Protein AF-A0A1V1X351-F1 (afdb_monomer_lite)

Secondary structure (DSSP, 8-state):
--S-B-SS--SSS-TTPBPPHHHHHHHHHHHHHHTT--S--TTHHHHHHHHHHHHTTS-HHHHHHHTT----HHHHHHHSPPHHHHHHHHHHHHHHTTS-----------

Sequence (110 aa):
MYFFRHIKGNGAAKPGQKFGKDYLYNKWKISCGNLGIEGVSLYPGTRHTSAVDLRTRNSPEAIKRGMGTKSNKAFERYLQVTGNELRGLYQDTRLNTALTPKIIPFENAN

Foldseek 3Di:
DQPDFDCPDDPVDHGRHHDDPVNVQVVVVVVCVVVVHPDAGPPVRVLLVVLLVVLVPDQPVVSCVVVVDPDDPVSVVSNDDDPVNVVVVVVVVVVVPVVDDPPDDDDDDD

Structure (mmCIF, N/CA/C/O backbone):
data_AF-A0A1V1X351-F1
#
_entry.id   AF-A0A1V1X351-F1
#
loop_
_atom_site.group_PDB
_atom_site.id
_atom_site.type_symbol
_atom_site.label_atom_id
_atom_site.label_alt_id
_atom_site.label_comp_id
_atom_site.label_asym_id
_atom_site.label_entity_id
_atom_site.label_seq_id
_atom_site.pdbx_PDB_ins_code
_atom_site.Cartn_x
_atom_site.Cartn_y
_ato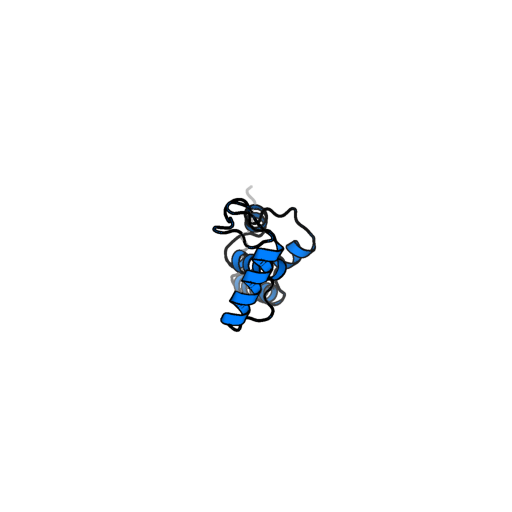m_site.Cartn_z
_atom_site.occupancy
_atom_site.B_iso_or_equiv
_atom_site.auth_seq_id
_atom_site.auth_comp_id
_atom_site.auth_asym_id
_atom_site.auth_atom_id
_atom_site.pdbx_PDB_model_num
ATOM 1 N N . MET A 1 1 ? 14.898 -0.817 -1.226 1.00 57.50 1 MET A N 1
ATOM 2 C CA . MET A 1 1 ? 14.605 -2.116 -1.873 1.00 57.50 1 MET A CA 1
ATOM 3 C C . MET A 1 1 ? 15.935 -2.796 -2.200 1.00 57.50 1 MET A C 1
ATOM 5 O O . MET A 1 1 ? 16.576 -2.400 -3.164 1.00 57.50 1 MET A O 1
ATOM 9 N N . TYR A 1 2 ? 16.439 -3.696 -1.347 1.00 63.47 2 TYR A N 1
ATOM 10 C CA . TYR A 1 2 ? 17.812 -4.231 -1.481 1.00 63.47 2 TYR A CA 1
ATOM 11 C C . TYR A 1 2 ? 17.898 -5.568 -2.232 1.00 63.47 2 TYR A C 1
ATOM 13 O O . TYR A 1 2 ? 18.955 -5.873 -2.781 1.00 63.47 2 TYR A O 1
ATOM 21 N N . PHE A 1 3 ? 16.792 -6.316 -2.290 1.00 74.94 3 PHE A N 1
ATOM 22 C CA . PHE A 1 3 ? 16.769 -7.694 -2.785 1.00 74.94 3 PHE A CA 1
ATOM 23 C C . PHE A 1 3 ? 16.552 -7.804 -4.300 1.00 74.94 3 PHE A C 1
ATOM 25 O O . PHE A 1 3 ? 17.278 -8.532 -4.969 1.00 74.94 3 PHE A O 1
ATOM 32 N N . PHE A 1 4 ? 15.598 -7.062 -4.869 1.00 84.69 4 PHE A N 1
ATOM 33 C CA . PHE A 1 4 ? 15.222 -7.238 -6.275 1.00 84.69 4 PHE A CA 1
ATOM 34 C C . PHE A 1 4 ? 16.139 -6.492 -7.246 1.00 84.69 4 PHE A C 1
ATOM 36 O O . PHE A 1 4 ? 16.353 -5.280 -7.111 1.00 84.69 4 PHE A O 1
ATOM 43 N N . ARG A 1 5 ? 16.655 -7.224 -8.240 1.00 88.75 5 ARG A N 1
ATOM 44 C CA . ARG A 1 5 ? 17.634 -6.737 -9.216 1.00 88.75 5 ARG A CA 1
ATOM 45 C C . ARG A 1 5 ? 17.282 -7.164 -10.635 1.00 88.75 5 ARG A C 1
ATOM 47 O O . ARG A 1 5 ? 16.685 -8.214 -10.854 1.00 88.75 5 ARG A O 1
ATOM 54 N N . HIS A 1 6 ? 17.682 -6.344 -11.600 1.00 87.12 6 HIS A N 1
ATOM 55 C CA . HIS A 1 6 ? 17.539 -6.646 -13.019 1.00 87.12 6 HIS A CA 1
ATOM 56 C C . HIS A 1 6 ? 18.418 -7.840 -13.396 1.00 87.12 6 HIS A C 1
ATOM 58 O O . HIS A 1 6 ? 19.634 -7.776 -13.264 1.00 87.12 6 HIS A O 1
ATOM 64 N N . ILE A 1 7 ? 17.806 -8.924 -13.880 1.00 85.69 7 ILE A N 1
ATOM 65 C CA . ILE A 1 7 ? 18.534 -10.096 -14.398 1.00 85.69 7 ILE A CA 1
ATOM 66 C C . ILE A 1 7 ? 19.236 -9.730 -15.713 1.00 85.69 7 ILE A C 1
ATOM 68 O O . ILE A 1 7 ? 20.390 -10.077 -15.935 1.00 85.69 7 ILE A O 1
ATOM 72 N N . LYS A 1 8 ? 18.549 -8.961 -16.563 1.00 84.44 8 LYS A N 1
ATOM 73 C CA . LYS A 1 8 ? 19.052 -8.452 -17.839 1.00 84.44 8 LYS A CA 1
ATOM 74 C C . LYS A 1 8 ? 18.829 -6.946 -17.912 1.00 84.44 8 LYS A C 1
ATOM 76 O O . LYS A 1 8 ? 17.860 -6.433 -17.350 1.00 84.44 8 LYS A O 1
ATOM 81 N N . GLY A 1 9 ? 19.723 -6.250 -18.609 1.00 79.62 9 GLY A N 1
ATOM 82 C CA . GLY A 1 9 ? 19.547 -4.834 -18.893 1.00 79.62 9 GLY A CA 1
ATOM 83 C C . GLY A 1 9 ? 18.392 -4.600 -19.864 1.00 79.62 9 GLY A C 1
ATOM 84 O O . GLY A 1 9 ? 18.152 -5.408 -20.759 1.00 79.62 9 GLY A O 1
ATOM 85 N N . ASN A 1 10 ? 17.669 -3.499 -19.676 1.00 78.50 10 ASN A N 1
ATOM 86 C CA . ASN A 1 10 ? 16.512 -3.119 -20.495 1.00 78.50 10 ASN A CA 1
ATOM 87 C C . ASN A 1 10 ? 16.679 -1.722 -21.123 1.00 78.50 10 ASN A C 1
ATOM 89 O O . ASN A 1 10 ? 15.708 -0.987 -21.271 1.00 78.50 10 ASN A O 1
ATOM 93 N N . GLY A 1 11 ? 17.921 -1.330 -21.422 1.00 79.88 11 GLY A N 1
ATOM 94 C CA . GLY A 1 11 ? 18.279 -0.009 -21.952 1.00 79.88 11 GLY A CA 1
ATOM 95 C C . GLY A 1 11 ? 18.377 1.080 -20.878 1.00 79.88 11 GLY A C 1
ATOM 96 O O . GLY A 1 11 ? 19.333 1.844 -20.880 1.00 79.88 11 GLY A O 1
ATOM 97 N N . ALA A 1 12 ? 17.451 1.102 -19.915 1.00 81.31 12 ALA A N 1
ATOM 98 C CA . ALA A 1 12 ? 17.442 2.078 -18.819 1.00 81.31 12 ALA A CA 1
ATOM 99 C C . ALA A 1 12 ? 18.140 1.585 -17.537 1.00 81.31 12 ALA A C 1
ATOM 101 O O . ALA A 1 12 ? 18.634 2.389 -16.748 1.00 81.31 12 ALA A O 1
ATOM 102 N N . ALA A 1 13 ? 18.185 0.271 -17.311 1.00 85.44 13 ALA A N 1
ATOM 103 C CA . ALA A 1 13 ? 18.833 -0.336 -16.153 1.00 85.44 13 ALA A CA 1
ATOM 104 C C . ALA A 1 13 ? 19.870 -1.383 -16.569 1.00 85.44 13 ALA A C 1
ATOM 106 O O . ALA A 1 13 ? 19.707 -2.074 -17.579 1.00 85.44 13 ALA A O 1
ATOM 107 N N . LYS A 1 14 ? 20.930 -1.517 -15.767 1.00 88.38 14 LYS A N 1
ATOM 108 C CA . LYS A 1 14 ? 21.996 -2.511 -15.950 1.00 88.38 14 LYS A CA 1
ATOM 109 C C . LYS A 1 14 ? 21.649 -3.836 -15.256 1.00 88.38 14 LYS A C 1
ATOM 111 O O . LYS A 1 14 ? 20.965 -3.817 -14.228 1.00 88.38 14 LYS A O 1
ATOM 116 N N . PRO A 1 15 ? 22.157 -4.982 -15.746 1.00 89.62 15 PRO A N 1
ATOM 117 C CA . PRO A 1 15 ? 22.130 -6.228 -14.983 1.00 89.62 15 PRO A CA 1
ATOM 118 C C . PRO A 1 15 ? 22.693 -6.027 -13.567 1.00 89.62 15 PRO A C 1
ATOM 120 O O . PRO A 1 15 ? 23.656 -5.289 -13.367 1.00 89.62 15 PRO A O 1
ATOM 123 N N . GLY A 1 16 ? 22.058 -6.632 -12.566 1.00 86.94 16 GLY A N 1
ATOM 124 C CA . GLY A 1 16 ? 22.410 -6.492 -11.151 1.00 86.94 16 GLY A CA 1
ATOM 125 C C . GLY A 1 16 ? 21.975 -5.171 -10.499 1.00 86.94 16 GLY A C 1
ATOM 126 O O . GLY A 1 16 ? 22.015 -5.059 -9.269 1.00 86.94 16 GLY A O 1
ATOM 127 N N . GLN A 1 17 ? 21.510 -4.178 -11.264 1.00 89.00 17 GLN A N 1
ATOM 128 C CA . GLN A 1 17 ? 20.994 -2.930 -10.705 1.00 89.00 17 GLN A CA 1
ATOM 129 C C . GLN A 1 17 ? 19.691 -3.185 -9.941 1.00 89.00 17 GLN A C 1
ATOM 131 O O . GLN A 1 17 ? 18.869 -4.009 -10.340 1.00 89.00 17 GLN A O 1
ATOM 136 N N . LYS A 1 18 ? 19.507 -2.482 -8.819 1.00 89.19 18 LYS A N 1
ATOM 137 C CA . LYS A 1 18 ? 18.289 -2.570 -8.001 1.00 89.19 18 LYS A CA 1
ATOM 138 C C . LYS A 1 18 ? 17.083 -2.046 -8.779 1.00 89.19 18 LYS A C 1
ATOM 140 O O .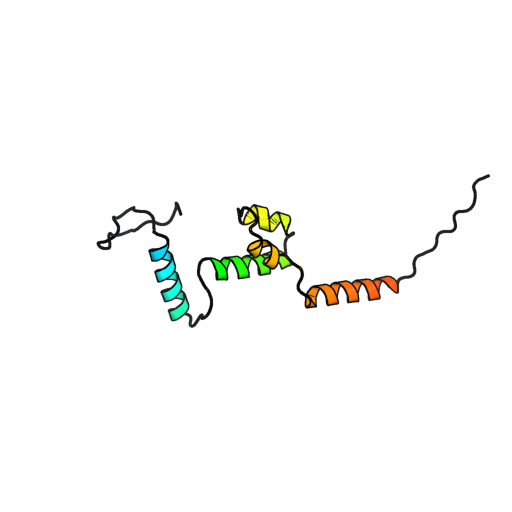 LYS A 1 18 ? 17.206 -1.068 -9.512 1.00 89.19 18 LYS A O 1
ATOM 145 N N . PHE A 1 19 ? 15.916 -2.646 -8.556 1.00 87.31 19 PHE A N 1
ATOM 146 C CA . PHE A 1 19 ? 14.669 -2.130 -9.117 1.00 87.31 19 PHE A CA 1
ATOM 147 C C . PHE A 1 19 ? 14.325 -0.747 -8.561 1.00 87.31 19 PHE A C 1
ATOM 149 O O . PHE A 1 19 ? 14.310 -0.528 -7.346 1.00 87.31 19 PHE A O 1
ATOM 156 N N . GLY A 1 20 ? 14.012 0.170 -9.478 1.00 84.00 20 GLY A N 1
ATOM 157 C CA . GLY A 1 20 ? 13.439 1.471 -9.158 1.00 84.00 20 GLY A CA 1
ATOM 158 C C . GLY A 1 20 ? 11.973 1.365 -8.734 1.00 84.00 20 GLY A C 1
ATOM 159 O O . GLY A 1 20 ? 11.282 0.387 -9.036 1.00 84.00 20 GLY A O 1
ATOM 160 N N . LYS A 1 21 ? 11.484 2.405 -8.052 1.00 82.62 21 LYS A N 1
ATOM 161 C CA . LYS A 1 21 ? 10.084 2.512 -7.613 1.00 82.62 21 LYS A CA 1
ATOM 162 C C . LYS A 1 21 ? 9.110 2.408 -8.794 1.00 82.62 21 LYS A C 1
ATOM 164 O O . LYS A 1 21 ? 8.124 1.680 -8.706 1.00 82.62 21 LYS A O 1
ATOM 169 N N . ASP A 1 22 ? 9.424 3.070 -9.904 1.00 83.12 22 ASP A N 1
ATOM 170 C CA . ASP A 1 22 ? 8.551 3.121 -11.083 1.00 83.12 22 ASP A CA 1
ATOM 171 C C . ASP A 1 22 ? 8.475 1.778 -11.806 1.00 83.12 22 ASP A C 1
ATOM 173 O O . ASP A 1 22 ? 7.410 1.367 -12.263 1.00 83.12 22 ASP A O 1
ATOM 177 N N . TYR A 1 23 ? 9.590 1.043 -11.842 1.00 86.19 23 TYR A N 1
ATOM 178 C CA . TYR A 1 23 ? 9.628 -0.301 -12.412 1.00 86.19 23 TYR A CA 1
ATOM 179 C C . TYR A 1 23 ? 8.669 -1.243 -11.674 1.00 86.19 23 TYR A C 1
ATOM 181 O O . TYR A 1 23 ? 7.864 -1.940 -12.293 1.00 86.19 23 TYR A O 1
ATOM 189 N N . LEU A 1 24 ? 8.710 -1.218 -10.341 1.00 85.31 24 LEU A N 1
ATOM 190 C CA . LEU A 1 24 ? 7.825 -2.019 -9.499 1.00 85.31 24 LEU A CA 1
ATOM 191 C C . LEU A 1 24 ? 6.368 -1.578 -9.610 1.00 85.31 24 LEU A C 1
ATOM 193 O O . LEU A 1 24 ? 5.486 -2.427 -9.688 1.00 85.31 24 LEU A O 1
ATOM 197 N N . TYR A 1 25 ? 6.114 -0.269 -9.664 1.00 85.25 25 TYR A N 1
ATOM 198 C CA . TYR A 1 25 ? 4.768 0.264 -9.859 1.00 85.25 25 TYR A CA 1
ATOM 199 C C . TYR A 1 25 ? 4.160 -0.186 -11.191 1.00 85.25 25 TYR A C 1
ATOM 201 O O . TYR A 1 25 ? 3.004 -0.602 -11.241 1.00 85.25 25 TYR A O 1
ATOM 209 N N . ASN A 1 26 ? 4.942 -0.171 -12.269 1.00 87.12 26 ASN A N 1
ATOM 210 C CA . ASN A 1 26 ? 4.483 -0.649 -13.568 1.00 87.12 26 ASN A CA 1
ATOM 211 C C . ASN A 1 26 ? 4.214 -2.154 -13.561 1.00 87.12 26 ASN A C 1
ATOM 213 O O . ASN A 1 26 ? 3.170 -2.580 -14.051 1.00 87.12 26 ASN A O 1
ATOM 217 N N . LYS A 1 27 ? 5.104 -2.957 -12.964 1.00 89.06 27 LYS A N 1
ATOM 218 C CA . LYS A 1 27 ? 4.874 -4.402 -12.834 1.00 89.06 27 LYS A CA 1
ATOM 219 C C . LYS A 1 27 ? 3.654 -4.722 -11.975 1.00 89.06 27 LYS A C 1
ATOM 221 O O . LYS A 1 27 ? 2.885 -5.589 -12.359 1.00 89.06 27 LYS A O 1
ATOM 226 N N . TRP A 1 28 ? 3.425 -3.974 -10.898 1.00 86.94 28 TRP A N 1
ATOM 227 C CA . TRP A 1 28 ? 2.210 -4.076 -10.092 1.00 86.94 28 TRP A CA 1
ATOM 228 C C . TRP A 1 28 ? 0.946 -3.824 -10.914 1.00 86.94 28 TRP A C 1
ATOM 230 O O . TRP A 1 28 ? 0.060 -4.669 -10.927 1.00 86.94 28 TRP A O 1
ATOM 240 N N . LYS A 1 29 ? 0.882 -2.707 -11.654 1.00 85.94 29 LYS A N 1
ATOM 241 C CA . LYS A 1 29 ? -0.281 -2.385 -12.499 1.00 85.94 29 LYS A CA 1
ATOM 242 C C . LYS A 1 29 ? -0.568 -3.469 -13.535 1.00 85.94 29 LYS A C 1
ATOM 244 O O . LYS A 1 29 ? -1.723 -3.824 -13.721 1.00 85.94 29 LYS A O 1
ATOM 249 N N . ILE A 1 30 ? 0.472 -3.995 -14.185 1.00 89.62 30 ILE A N 1
ATOM 250 C CA . ILE A 1 30 ? 0.330 -5.089 -15.157 1.00 89.62 30 ILE A CA 1
ATOM 251 C C . ILE A 1 30 ? -0.252 -6.330 -14.472 1.00 89.62 30 ILE A C 1
ATOM 253 O O . ILE A 1 30 ? -1.206 -6.911 -14.976 1.00 89.62 30 ILE A O 1
ATOM 257 N N . SER A 1 31 ? 0.274 -6.710 -13.306 1.00 89.88 31 SER A N 1
ATOM 258 C CA . SER A 1 31 ? -0.245 -7.852 -12.550 1.00 89.88 31 SER A CA 1
ATOM 259 C C . SER A 1 31 ? -1.697 -7.653 -12.112 1.00 89.88 31 SER A C 1
ATOM 261 O O . SER A 1 31 ? -2.497 -8.568 -12.261 1.00 89.88 31 SER A O 1
ATOM 263 N N . CYS A 1 32 ? -2.054 -6.466 -11.612 1.00 86.94 32 CYS A N 1
ATOM 264 C CA . CYS A 1 32 ? -3.434 -6.137 -11.259 1.00 86.94 32 CYS A CA 1
ATOM 265 C C . CYS A 1 32 ? -4.361 -6.216 -12.477 1.00 86.94 32 CYS A C 1
ATOM 267 O O . CYS A 1 32 ? -5.414 -6.834 -12.379 1.00 86.94 32 CYS A O 1
ATOM 269 N N . GLY A 1 33 ? -3.942 -5.683 -13.630 1.00 88.19 33 GLY A N 1
ATOM 270 C CA . GLY A 1 33 ? -4.705 -5.768 -14.878 1.00 88.19 33 GLY A CA 1
ATOM 271 C C . GLY A 1 33 ? -4.930 -7.209 -15.338 1.00 88.19 33 GLY A C 1
ATOM 272 O O . GLY A 1 33 ? -6.049 -7.574 -15.678 1.00 88.19 33 GLY A O 1
ATOM 273 N N . ASN A 1 34 ? -3.905 -8.060 -15.253 1.00 91.06 34 ASN A N 1
ATOM 274 C CA . ASN A 1 34 ? -4.021 -9.480 -15.600 1.00 91.06 34 ASN A CA 1
ATOM 275 C C . ASN A 1 34 ? -4.972 -10.257 -14.672 1.00 91.06 34 ASN A C 1
ATOM 277 O O . ASN A 1 34 ? -5.493 -11.294 -15.068 1.00 91.06 34 ASN A O 1
ATOM 281 N N . LEU A 1 35 ? -5.171 -9.777 -13.442 1.00 90.75 35 LEU A N 1
ATOM 282 C CA . LEU A 1 35 ? -6.051 -10.385 -12.441 1.00 90.75 35 LEU A CA 1
ATOM 283 C C . LEU A 1 35 ? -7.430 -9.707 -12.358 1.00 90.75 35 LEU A C 1
ATOM 285 O O . LEU A 1 35 ? -8.246 -10.119 -11.539 1.00 90.75 35 LEU A O 1
ATOM 289 N N . GLY A 1 36 ? -7.687 -8.659 -13.151 1.00 87.06 36 GLY A N 1
ATOM 290 C CA . GLY A 1 36 ? -8.923 -7.871 -13.068 1.00 87.06 36 GLY A CA 1
ATOM 291 C C . GLY A 1 36 ? -9.077 -7.083 -11.759 1.00 87.06 36 GLY A C 1
ATOM 292 O O . GLY A 1 36 ? -10.191 -6.795 -11.334 1.00 87.06 36 GLY A O 1
ATOM 293 N N . ILE A 1 37 ? -7.971 -6.764 -11.081 1.00 80.00 37 ILE A N 1
ATOM 294 C CA . ILE A 1 37 ? -7.974 -6.026 -9.814 1.00 80.00 37 ILE A CA 1
ATOM 295 C C . ILE A 1 37 ? -7.900 -4.526 -10.106 1.00 80.00 37 ILE A C 1
ATOM 297 O O . ILE A 1 37 ? -6.898 -4.033 -10.627 1.00 80.00 37 ILE A O 1
ATOM 301 N N . GLU A 1 38 ? -8.924 -3.785 -9.689 1.00 79.00 38 GLU A N 1
ATOM 302 C CA . GLU A 1 38 ? -9.011 -2.331 -9.841 1.00 79.00 38 GLU A CA 1
ATOM 303 C C . GLU A 1 38 ? -8.919 -1.603 -8.491 1.00 79.00 38 GLU A C 1
ATOM 305 O O . GLU A 1 38 ? -9.174 -2.167 -7.429 1.00 79.00 38 GLU A O 1
ATOM 310 N N . GLY A 1 39 ? -8.500 -0.333 -8.509 1.00 70.81 39 GLY A N 1
ATOM 311 C CA . GLY A 1 39 ? -8.468 0.523 -7.313 1.00 70.81 39 GLY A CA 1
ATOM 312 C C . GLY A 1 39 ? -7.344 0.246 -6.301 1.00 70.81 39 GLY A C 1
ATOM 313 O O . GLY A 1 39 ? -7.202 0.993 -5.332 1.00 70.81 39 GLY A O 1
ATOM 314 N N . VAL A 1 40 ? -6.493 -0.766 -6.516 1.00 69.69 40 VAL A N 1
ATOM 315 C CA . VAL A 1 40 ? -5.403 -1.109 -5.584 1.00 69.69 40 VAL A CA 1
ATOM 316 C C . VAL A 1 40 ? -4.063 -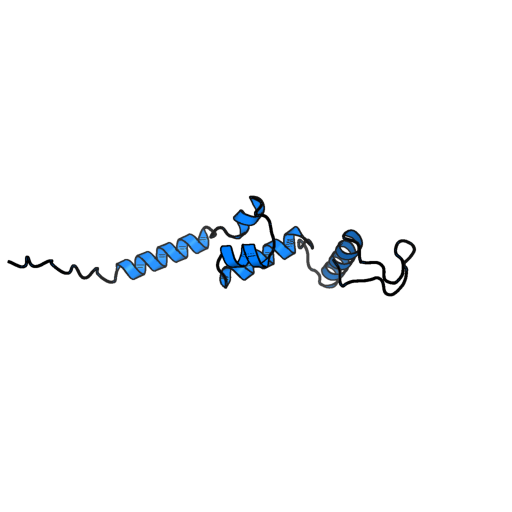0.524 -6.039 1.00 69.69 40 VAL A C 1
ATOM 318 O O . VAL A 1 40 ? -3.436 -0.985 -6.994 1.00 69.69 40 VAL A O 1
ATOM 321 N N . SER A 1 41 ? -3.572 0.485 -5.314 1.00 68.88 41 SER A N 1
ATOM 322 C CA . SER A 1 41 ? -2.239 1.058 -5.547 1.00 68.88 41 SER A CA 1
ATOM 323 C C . SER A 1 41 ? -1.149 0.352 -4.732 1.00 68.88 41 SER A C 1
ATOM 325 O O . SER A 1 41 ? -1.341 0.035 -3.559 1.00 68.88 41 SER A O 1
ATOM 327 N N . LEU A 1 42 ? 0.034 0.180 -5.338 1.00 67.62 42 LEU A N 1
ATOM 328 C CA . LEU A 1 42 ? 1.174 -0.556 -4.764 1.00 67.62 42 LEU A CA 1
ATOM 329 C C . LEU A 1 42 ? 1.615 -0.071 -3.368 1.00 67.62 42 LEU A C 1
ATOM 331 O O . LEU A 1 42 ? 2.081 -0.866 -2.558 1.00 67.62 42 LEU A O 1
ATOM 335 N N . TYR A 1 43 ? 1.534 1.236 -3.098 1.00 64.44 43 TYR A N 1
ATOM 336 C CA . TYR A 1 43 ? 2.094 1.838 -1.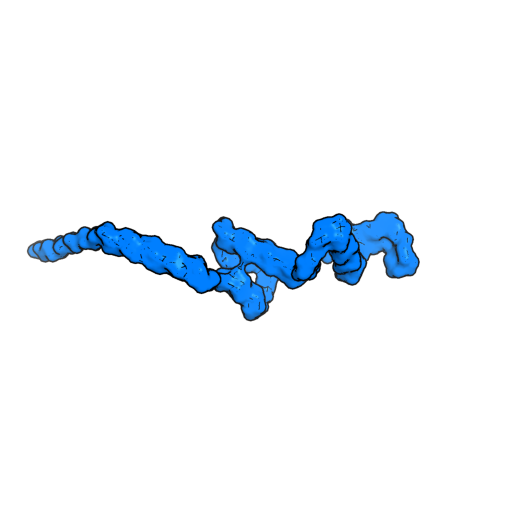880 1.00 64.44 43 TYR A CA 1
ATOM 337 C C . TYR A 1 43 ? 1.020 2.319 -0.887 1.00 64.44 43 TYR A C 1
ATOM 339 O O . TYR A 1 43 ? 1.096 1.923 0.275 1.00 64.44 43 TYR A O 1
ATOM 347 N N . PRO A 1 44 ? 0.026 3.140 -1.283 1.00 59.19 44 PRO A N 1
ATOM 348 C CA . PRO A 1 44 ? -1.081 3.494 -0.395 1.00 59.19 44 PRO A CA 1
ATOM 349 C C . PRO A 1 44 ? -2.070 2.347 -0.166 1.00 59.19 44 PRO A C 1
ATOM 351 O O . PRO A 1 44 ? -2.406 2.075 0.981 1.00 59.19 44 PRO A O 1
ATOM 354 N N . GLY A 1 45 ? -2.515 1.677 -1.236 1.00 59.16 45 GLY A N 1
ATOM 355 C CA . GLY A 1 45 ? -3.585 0.675 -1.189 1.00 59.16 45 GLY A CA 1
ATOM 356 C C . GLY A 1 45 ? -3.170 -0.573 -0.423 1.00 59.16 45 GLY A C 1
ATOM 357 O O . GLY A 1 45 ? -3.794 -0.922 0.570 1.00 59.16 45 GLY A O 1
ATOM 358 N N . THR A 1 46 ? -2.046 -1.178 -0.801 1.00 64.31 46 THR A N 1
ATOM 359 C CA . THR A 1 46 ? -1.550 -2.393 -0.139 1.00 64.31 46 THR A CA 1
ATOM 360 C C . THR A 1 46 ? -1.208 -2.148 1.331 1.00 64.31 46 THR A C 1
ATOM 362 O O . THR A 1 46 ? -1.575 -2.941 2.189 1.00 64.31 46 THR A O 1
ATOM 365 N N . ARG A 1 47 ? -0.577 -1.010 1.664 1.00 67.69 47 ARG A N 1
ATOM 366 C CA . ARG A 1 47 ? -0.283 -0.664 3.066 1.00 67.69 47 ARG A CA 1
ATOM 367 C C . ARG A 1 47 ? -1.560 -0.422 3.872 1.00 67.69 47 ARG A C 1
ATOM 369 O O . ARG A 1 47 ? -1.600 -0.789 5.041 1.00 67.69 47 ARG A O 1
ATOM 376 N N . HIS A 1 48 ? -2.570 0.203 3.270 1.00 68.12 48 HIS A N 1
ATOM 377 C CA . HIS A 1 48 ? -3.861 0.433 3.910 1.00 68.12 48 HIS A CA 1
ATOM 378 C C . HIS A 1 48 ? -4.567 -0.888 4.221 1.00 68.12 48 HIS A C 1
ATOM 380 O O . HIS A 1 48 ? -4.867 -1.150 5.383 1.00 68.12 48 HIS A O 1
ATOM 386 N N . THR A 1 49 ? -4.748 -1.753 3.221 1.00 68.88 49 THR A N 1
ATOM 387 C CA . THR A 1 49 ? -5.432 -3.039 3.398 1.00 68.88 49 THR A CA 1
ATOM 388 C C . THR A 1 49 ? -4.687 -3.937 4.384 1.00 68.88 49 THR A C 1
ATOM 390 O O . THR A 1 49 ? -5.313 -4.529 5.257 1.00 68.88 49 THR A O 1
ATOM 393 N N . SER A 1 50 ? -3.350 -3.975 4.332 1.00 73.75 50 SER A N 1
ATOM 394 C CA . SER A 1 50 ? -2.550 -4.719 5.311 1.00 73.75 50 SER A CA 1
ATOM 395 C C . SER A 1 50 ? -2.663 -4.153 6.729 1.00 73.75 50 SER A C 1
ATOM 397 O O . SER A 1 50 ? -2.720 -4.928 7.674 1.00 73.75 50 SER A O 1
ATOM 399 N N . ALA A 1 51 ? -2.713 -2.827 6.911 1.00 74.00 51 ALA A N 1
ATOM 400 C CA . ALA A 1 51 ? -2.890 -2.227 8.238 1.00 74.00 51 ALA A CA 1
ATOM 401 C C . ALA A 1 51 ? -4.254 -2.576 8.848 1.00 74.00 51 ALA A C 1
ATOM 403 O O . ALA A 1 51 ? -4.330 -2.899 10.032 1.00 74.00 51 ALA A O 1
ATOM 404 N N . VAL A 1 52 ? -5.311 -2.510 8.031 1.00 75.06 52 VAL A N 1
ATOM 405 C CA . VAL A 1 52 ? -6.684 -2.827 8.441 1.00 75.06 52 VAL A CA 1
ATOM 406 C C . VAL A 1 52 ? -6.816 -4.313 8.779 1.00 75.06 52 VAL A C 1
ATOM 408 O O . VAL A 1 52 ? -7.343 -4.638 9.838 1.00 75.06 52 VAL A O 1
ATOM 411 N N . ASP A 1 53 ? -6.273 -5.209 7.947 1.00 80.44 53 ASP A N 1
ATOM 412 C CA . ASP A 1 53 ? -6.261 -6.647 8.241 1.00 80.44 53 ASP A CA 1
ATOM 413 C C . ASP A 1 53 ? -5.473 -6.957 9.521 1.00 80.44 53 ASP A C 1
ATOM 415 O O . ASP A 1 53 ? -5.969 -7.642 10.413 1.00 80.44 53 ASP A O 1
ATOM 419 N N . LEU A 1 54 ? -4.268 -6.399 9.674 1.00 78.25 54 LEU A N 1
ATOM 420 C CA . LEU A 1 54 ? -3.434 -6.650 10.850 1.00 78.25 54 LEU A CA 1
ATOM 421 C C . LEU A 1 54 ? -4.090 -6.184 12.152 1.00 78.25 54 LEU A C 1
ATOM 423 O O . LEU A 1 54 ? -3.858 -6.815 13.185 1.00 78.25 54 LEU A O 1
ATOM 427 N N . ARG A 1 55 ? -4.920 -5.134 12.109 1.00 77.56 55 ARG A N 1
ATOM 428 C CA . ARG A 1 55 ? -5.673 -4.626 13.266 1.00 77.56 55 ARG A CA 1
ATOM 429 C C . ARG A 1 55 ? -6.637 -5.656 13.843 1.00 77.56 55 ARG A C 1
ATOM 431 O O . ARG A 1 55 ? -6.872 -5.645 15.043 1.00 77.56 55 ARG A O 1
ATOM 438 N N . THR A 1 56 ? -7.151 -6.573 13.025 1.00 76.56 56 THR A N 1
ATOM 439 C CA . THR A 1 56 ? -8.036 -7.644 13.511 1.00 76.56 56 THR A CA 1
ATOM 440 C C . THR A 1 56 ? -7.317 -8.635 14.431 1.00 76.56 56 THR A C 1
ATOM 442 O O . THR A 1 56 ? -7.964 -9.342 15.196 1.00 76.56 56 THR A O 1
ATOM 445 N N . ARG A 1 57 ? -5.978 -8.694 14.371 1.00 78.50 57 ARG A N 1
ATOM 446 C CA . ARG A 1 57 ? -5.161 -9.709 15.056 1.00 78.50 57 ARG A CA 1
ATOM 447 C C . ARG A 1 57 ? -4.066 -9.141 15.957 1.00 78.50 57 ARG A C 1
ATOM 449 O O . ARG A 1 57 ? -3.430 -9.902 16.676 1.00 78.50 57 ARG A O 1
ATOM 456 N N . ASN A 1 58 ? -3.795 -7.839 15.899 1.00 78.50 58 ASN A N 1
ATOM 457 C CA . ASN A 1 58 ? -2.660 -7.216 16.579 1.00 78.50 58 ASN A CA 1
ATOM 458 C C . ASN A 1 58 ? -3.035 -5.854 17.161 1.00 78.50 58 ASN A C 1
ATOM 460 O O . ASN A 1 58 ? -3.898 -5.154 16.629 1.00 78.50 58 ASN A O 1
ATOM 464 N N . SER A 1 59 ? -2.321 -5.435 18.211 1.00 78.69 59 SER A N 1
ATOM 465 C CA . SER A 1 59 ? -2.492 -4.094 18.766 1.00 78.69 59 SER A CA 1
ATOM 466 C C . SER A 1 59 ? -1.978 -3.009 17.805 1.00 78.69 59 SER A C 1
ATOM 468 O O . SER A 1 59 ? -1.016 -3.237 17.055 1.00 78.69 59 SER A O 1
ATOM 470 N N . PRO A 1 60 ? -2.560 -1.798 17.843 1.00 75.50 60 PRO A N 1
ATOM 471 C CA . PRO A 1 60 ? -2.102 -0.658 17.050 1.00 75.50 60 PRO A CA 1
ATOM 472 C C . PRO A 1 60 ? -0.596 -0.375 17.182 1.00 75.50 60 PRO A C 1
ATOM 474 O O . PRO A 1 60 ? 0.072 -0.043 16.202 1.00 75.50 60 PRO A O 1
ATOM 477 N N . GLU A 1 61 ? -0.032 -0.542 18.377 1.00 77.06 61 GLU A N 1
ATOM 478 C CA . GLU A 1 61 ? 1.382 -0.312 18.682 1.00 77.06 61 GLU A CA 1
ATOM 479 C C . GLU A 1 61 ? 2.283 -1.351 18.009 1.00 77.06 61 GLU A C 1
ATOM 481 O O . GLU A 1 61 ? 3.336 -1.000 17.467 1.00 77.06 61 GLU A O 1
ATOM 486 N N . ALA A 1 62 ? 1.868 -2.621 18.005 1.00 75.75 62 ALA A N 1
ATOM 487 C CA . ALA A 1 62 ? 2.592 -3.695 17.333 1.00 75.75 62 ALA A CA 1
ATOM 488 C C . ALA A 1 62 ? 2.628 -3.464 15.814 1.00 75.75 62 ALA A C 1
ATOM 490 O O . ALA A 1 62 ? 3.681 -3.590 15.185 1.00 75.75 62 ALA A O 1
ATOM 491 N N . ILE A 1 63 ? 1.509 -3.019 15.239 1.00 76.94 63 ILE A N 1
ATOM 492 C CA . ILE A 1 63 ? 1.393 -2.703 13.809 1.00 76.94 63 ILE A CA 1
ATOM 493 C C . ILE A 1 63 ? 2.276 -1.505 13.439 1.00 76.94 63 ILE A C 1
ATOM 495 O O . ILE A 1 63 ? 2.983 -1.545 12.428 1.00 76.94 63 ILE A O 1
ATOM 499 N N . LYS A 1 64 ? 2.305 -0.457 14.277 1.00 74.44 64 LYS A N 1
ATOM 500 C CA . LYS A 1 64 ? 3.194 0.706 14.095 1.00 74.44 64 LYS A CA 1
ATOM 501 C C . LYS A 1 64 ? 4.665 0.294 14.038 1.00 74.44 64 LYS A C 1
ATOM 503 O O . LYS A 1 64 ? 5.386 0.751 13.149 1.00 74.44 64 LYS A O 1
ATOM 508 N N . ARG A 1 65 ? 5.100 -0.585 14.950 1.00 74.75 65 ARG A N 1
ATOM 509 C CA . ARG A 1 65 ? 6.481 -1.097 14.979 1.00 74.75 65 ARG A CA 1
ATOM 510 C C . ARG A 1 65 ? 6.786 -1.982 13.770 1.00 74.75 65 ARG A C 1
ATOM 512 O O . ARG A 1 65 ? 7.801 -1.767 13.115 1.00 74.75 65 ARG A O 1
ATOM 519 N N . GLY A 1 66 ? 5.899 -2.921 13.435 1.00 71.56 66 GLY A N 1
ATOM 520 C CA . GLY A 1 66 ? 6.098 -3.867 12.332 1.00 71.56 66 GLY A CA 1
ATOM 521 C C . GLY A 1 66 ? 6.143 -3.208 10.951 1.00 71.56 66 GLY A C 1
ATOM 522 O O . GLY A 1 66 ? 6.895 -3.638 10.081 1.00 71.56 66 GLY A O 1
ATOM 523 N N . MET A 1 67 ? 5.391 -2.123 10.748 1.00 71.50 67 MET A N 1
ATOM 524 C CA . MET A 1 67 ? 5.349 -1.422 9.461 1.00 71.50 67 MET A CA 1
ATOM 525 C C . MET A 1 67 ? 6.384 -0.300 9.317 1.00 71.50 67 MET A C 1
ATOM 527 O O . MET A 1 67 ? 6.401 0.388 8.293 1.00 71.50 67 MET A O 1
ATOM 531 N N . GLY A 1 68 ? 7.246 -0.098 10.320 1.00 61.62 68 GLY A N 1
ATOM 532 C CA . GLY A 1 68 ? 8.410 0.792 10.238 1.00 61.62 68 GLY A CA 1
ATOM 533 C C . GLY A 1 68 ? 8.081 2.252 9.903 1.00 61.62 68 GLY A C 1
ATOM 534 O O . GLY A 1 68 ? 8.906 2.951 9.315 1.00 61.62 68 GLY A O 1
ATOM 535 N N . THR A 1 69 ? 6.868 2.721 10.213 1.00 57.06 69 THR A N 1
ATOM 536 C CA . THR A 1 69 ? 6.423 4.069 9.830 1.00 57.06 69 THR A CA 1
ATOM 537 C C . THR A 1 69 ? 6.675 5.046 10.980 1.00 57.06 69 THR A C 1
ATOM 539 O O . THR A 1 69 ? 6.205 4.814 12.090 1.00 57.06 69 THR A O 1
ATOM 542 N N . LYS A 1 70 ? 7.334 6.188 10.721 1.00 51.53 70 LYS A N 1
ATOM 543 C CA . LYS A 1 70 ? 7.137 7.384 11.560 1.00 51.53 70 LYS A CA 1
ATOM 544 C C . LYS A 1 70 ? 5.680 7.810 11.363 1.00 51.53 70 LYS A C 1
ATOM 546 O O . LYS A 1 70 ? 5.319 8.213 10.260 1.00 51.53 70 LYS A O 1
ATOM 551 N N . SER A 1 71 ? 4.841 7.614 12.375 1.00 50.91 71 SER A N 1
ATOM 552 C CA . SER A 1 71 ? 3.389 7.827 12.343 1.00 50.91 71 SER A CA 1
ATOM 553 C C . SER A 1 71 ? 3.012 9.161 11.683 1.00 50.91 71 SER A C 1
ATOM 555 O O . SER A 1 71 ? 3.156 10.228 12.276 1.00 50.91 71 SER A O 1
ATOM 557 N N . ASN A 1 72 ? 2.524 9.114 10.442 1.00 61.09 72 ASN A N 1
ATOM 558 C CA . ASN A 1 72 ? 1.843 10.248 9.821 1.00 61.09 72 ASN A CA 1
ATOM 559 C C . ASN A 1 72 ? 0.362 10.198 10.243 1.00 61.09 72 ASN A C 1
ATOM 561 O O . ASN A 1 72 ? -0.199 9.109 10.337 1.00 61.09 72 ASN A O 1
ATOM 565 N N . LYS A 1 73 ? -0.297 11.347 10.445 1.00 63.34 73 LYS A N 1
ATOM 566 C CA . LYS A 1 73 ? -1.740 11.455 10.752 1.00 63.34 73 LYS A CA 1
ATOM 567 C C . LYS A 1 73 ? -2.626 10.589 9.846 1.00 63.34 73 LYS A C 1
ATOM 569 O O . LYS A 1 73 ? -3.634 10.069 10.306 1.00 63.34 73 LYS A O 1
ATOM 574 N N . ALA A 1 74 ? -2.259 10.414 8.575 1.00 61.44 74 ALA A N 1
ATOM 575 C CA . ALA A 1 74 ? -2.995 9.544 7.653 1.00 61.44 74 ALA A CA 1
ATOM 576 C C . ALA A 1 74 ? -2.929 8.053 8.039 1.00 61.44 74 ALA A C 1
ATOM 578 O O . ALA A 1 74 ? -3.895 7.330 7.836 1.00 61.44 74 ALA A O 1
ATOM 579 N N . PHE A 1 75 ? -1.811 7.608 8.617 1.00 65.62 75 PHE A N 1
ATOM 580 C CA . PHE A 1 75 ? -1.620 6.234 9.074 1.00 65.62 75 PHE A CA 1
ATOM 581 C C . PHE A 1 75 ? -2.457 5.918 10.318 1.00 65.62 75 PHE A C 1
ATOM 583 O O . PHE A 1 75 ? -3.069 4.859 10.396 1.00 65.62 75 PHE A O 1
ATOM 590 N N . GLU A 1 76 ? -2.540 6.865 11.257 1.00 70.50 76 GLU A N 1
ATOM 591 C CA . GLU A 1 76 ? -3.353 6.724 12.473 1.00 70.50 76 GLU A CA 1
ATOM 592 C C . GLU A 1 76 ? -4.835 6.484 12.159 1.00 70.50 76 GLU A C 1
ATOM 594 O O . GLU A 1 76 ? -5.489 5.705 12.845 1.00 70.50 76 GLU A O 1
ATOM 599 N N . ARG A 1 77 ? -5.356 7.070 11.071 1.00 71.44 77 ARG A N 1
ATOM 600 C CA . ARG A 1 77 ? -6.743 6.839 10.628 1.00 71.44 77 ARG A CA 1
ATOM 601 C C . ARG A 1 77 ? -7.036 5.371 10.316 1.00 71.44 77 ARG A C 1
ATOM 603 O O . ARG A 1 77 ? -8.179 4.958 10.440 1.00 71.44 77 ARG A O 1
ATOM 610 N N . TYR A 1 78 ? -6.035 4.579 9.931 1.00 69.56 78 TYR A N 1
ATOM 611 C CA . TYR A 1 78 ? -6.223 3.152 9.643 1.00 69.56 78 TYR A CA 1
ATOM 612 C C . TYR A 1 78 ? -6.360 2.313 10.918 1.00 69.56 78 TYR A C 1
ATOM 614 O O . TYR A 1 78 ? -6.949 1.237 10.896 1.00 69.56 78 TYR A O 1
ATOM 622 N N . LEU A 1 79 ? -5.822 2.806 12.035 1.00 68.94 79 LEU A N 1
ATOM 623 C CA . LEU A 1 79 ? -5.839 2.119 13.325 1.00 68.94 79 LEU A CA 1
ATOM 624 C C . LEU A 1 79 ? -7.063 2.490 14.169 1.00 68.94 79 LEU A C 1
ATOM 626 O O . LEU A 1 79 ? -7.382 1.780 15.117 1.00 68.94 79 LEU A O 1
ATOM 630 N N . GLN A 1 80 ? -7.770 3.567 13.818 1.00 71.19 80 GLN A N 1
ATOM 631 C CA . GLN A 1 80 ? -8.983 3.989 14.514 1.00 71.19 80 GLN A CA 1
ATOM 632 C C . GLN A 1 80 ? -10.123 2.995 14.302 1.00 71.19 80 GLN A C 1
ATOM 634 O O . GLN A 1 80 ? -10.477 2.678 13.167 1.00 71.19 80 GLN A O 1
ATOM 639 N N . VAL A 1 81 ? -10.708 2.542 15.411 1.00 63.59 81 VAL A N 1
ATOM 640 C CA . VAL A 1 81 ? -11.904 1.693 15.447 1.00 63.59 81 VAL A CA 1
ATOM 641 C C . VAL A 1 81 ? -13.009 2.354 14.620 1.00 63.59 81 VAL A C 1
ATOM 643 O O . VAL A 1 81 ? -13.346 3.521 14.823 1.00 63.59 81 VAL A O 1
ATOM 646 N N . THR A 1 82 ? -13.540 1.628 13.642 1.00 63.69 82 THR A N 1
ATOM 647 C CA . THR A 1 82 ? -14.615 2.127 12.781 1.00 63.69 82 THR A CA 1
ATOM 648 C C . THR A 1 82 ? -15.920 2.221 13.572 1.00 63.69 82 THR A C 1
ATOM 650 O O . THR A 1 82 ? -16.124 1.507 14.554 1.00 63.69 82 THR A O 1
ATOM 653 N N . GLY A 1 83 ? -16.846 3.086 13.144 1.00 58.50 83 GLY A N 1
ATOM 654 C CA . GLY A 1 83 ? -18.120 3.291 13.849 1.00 58.50 83 GLY A CA 1
ATOM 655 C C . GLY A 1 83 ? -18.947 2.012 14.061 1.00 58.50 83 GLY A C 1
ATOM 656 O O . GLY A 1 83 ? -19.719 1.943 15.014 1.00 58.50 83 GLY A O 1
ATOM 657 N N . ASN A 1 84 ? -18.757 0.987 13.224 1.00 58.19 84 ASN A N 1
ATOM 658 C CA . ASN A 1 84 ? -19.418 -0.312 13.369 1.00 58.19 84 ASN A CA 1
ATOM 659 C C . ASN A 1 84 ? -18.788 -1.179 14.472 1.00 58.19 84 ASN A C 1
ATOM 661 O O . ASN A 1 84 ? -19.513 -1.799 15.243 1.00 58.19 84 ASN A O 1
ATOM 665 N N . GLU A 1 85 ? -17.462 -1.176 14.604 1.00 60.81 85 GLU A N 1
ATOM 666 C CA . GLU A 1 85 ? -16.756 -1.896 15.675 1.00 60.81 85 GLU A CA 1
ATOM 667 C C . GLU A 1 85 ? -17.011 -1.258 17.048 1.00 60.81 85 GLU A C 1
ATOM 669 O O . GLU A 1 85 ? -17.180 -1.964 18.040 1.00 60.81 85 GLU A O 1
ATOM 674 N N . LEU A 1 86 ? -17.130 0.076 17.100 1.00 61.41 86 LEU A N 1
ATOM 675 C CA . LEU A 1 86 ? -17.565 0.790 18.304 1.00 61.41 86 LEU A CA 1
ATOM 676 C C . LEU A 1 86 ? -18.957 0.328 18.750 1.00 61.41 86 LEU A C 1
ATOM 678 O O . LEU A 1 86 ? -19.161 0.068 19.932 1.00 61.41 86 LEU A O 1
ATOM 682 N N . ARG A 1 87 ? -19.912 0.173 17.820 1.00 61.84 87 ARG A N 1
ATOM 683 C CA . ARG A 1 87 ? -21.255 -0.331 18.159 1.00 61.84 87 ARG A CA 1
ATOM 684 C C . ARG A 1 87 ? -21.220 -1.747 18.730 1.00 61.84 87 ARG A C 1
ATOM 686 O O . ARG A 1 87 ? -21.936 -1.986 19.695 1.00 61.84 87 ARG A O 1
ATOM 693 N N . GLY A 1 88 ? -20.386 -2.636 18.188 1.00 64.06 88 GLY A N 1
ATOM 694 C CA . GLY A 1 88 ? -20.200 -3.990 18.725 1.00 64.06 88 GLY A CA 1
ATOM 695 C C . GLY A 1 88 ? -19.662 -3.981 20.159 1.00 64.06 88 GLY A C 1
ATOM 696 O O . GLY A 1 88 ? -20.267 -4.570 21.047 1.00 64.06 88 GLY A O 1
ATOM 697 N N . LEU A 1 89 ? -18.612 -3.197 20.425 1.00 62.12 89 LEU A N 1
ATOM 698 C CA . LEU A 1 89 ? -18.059 -3.019 21.778 1.00 62.12 89 LEU A CA 1
ATOM 699 C C . LEU A 1 89 ? -19.089 -2.463 22.779 1.00 62.12 89 LEU A C 1
ATOM 701 O O . LEU A 1 89 ? -19.149 -2.894 23.935 1.00 62.12 89 LEU A O 1
ATOM 705 N N . TYR A 1 90 ? -19.927 -1.514 22.349 1.00 62.28 90 TYR A N 1
ATOM 706 C CA . TYR A 1 90 ? -21.009 -0.979 23.183 1.00 62.28 90 TYR A CA 1
ATOM 707 C C . TYR A 1 90 ? -22.159 -1.977 23.396 1.00 62.28 90 TYR A C 1
ATOM 709 O O . TYR A 1 90 ? -22.831 -1.931 24.427 1.00 62.28 90 TYR A O 1
ATOM 717 N N . GLN A 1 91 ? -22.406 -2.880 22.446 1.00 63.69 91 GLN A N 1
ATOM 718 C CA . GLN A 1 91 ? -23.381 -3.960 22.607 1.00 63.69 91 GLN A CA 1
ATOM 719 C C . GLN A 1 91 ? -22.871 -5.028 23.586 1.00 63.69 91 GLN A C 1
ATOM 721 O O . GLN A 1 91 ? -23.609 -5.399 24.498 1.00 63.69 91 GLN A O 1
ATOM 726 N N . ASP A 1 92 ? -21.602 -5.428 23.493 1.00 59.81 92 ASP A N 1
ATOM 727 C CA . ASP A 1 92 ? -20.990 -6.406 24.406 1.00 59.81 92 ASP A CA 1
ATOM 728 C C . ASP A 1 92 ? -20.904 -5.894 25.853 1.00 59.81 92 ASP A C 1
ATOM 730 O O . ASP A 1 92 ? -21.140 -6.635 26.810 1.00 59.81 92 ASP A O 1
ATOM 734 N N . THR A 1 93 ? -20.629 -4.601 26.045 1.00 60.16 93 THR A N 1
ATOM 735 C CA . THR A 1 93 ? -20.649 -3.976 27.384 1.00 60.16 93 THR A CA 1
ATOM 736 C C . THR A 1 93 ? -22.062 -3.860 27.957 1.00 60.16 93 THR A C 1
ATOM 738 O O . THR A 1 93 ? -22.248 -4.024 29.165 1.00 60.16 93 THR A O 1
ATOM 741 N N . ARG A 1 94 ? -23.085 -3.652 27.117 1.00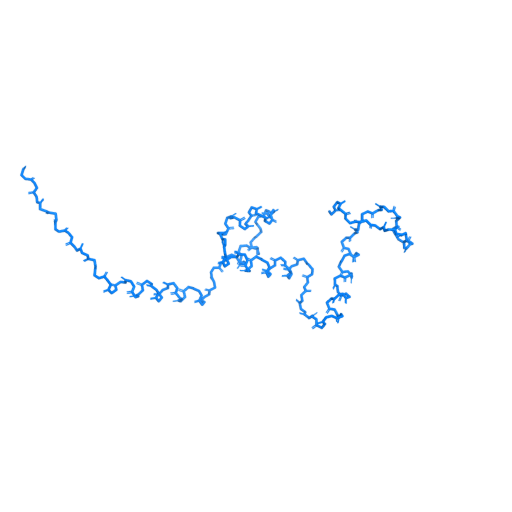 56.94 94 ARG A N 1
ATOM 742 C CA . ARG A 1 94 ? -24.494 -3.687 27.548 1.00 56.94 94 ARG A CA 1
ATOM 743 C C . ARG A 1 94 ? -24.946 -5.085 27.972 1.00 56.94 94 ARG A C 1
ATOM 745 O O . ARG A 1 94 ? -25.689 -5.186 28.943 1.00 56.94 94 ARG A O 1
ATOM 752 N N . LEU A 1 95 ? -24.476 -6.141 27.308 1.00 55.69 95 LEU A N 1
ATOM 753 C CA . LEU A 1 95 ? -24.777 -7.525 27.693 1.00 55.69 95 LEU A CA 1
ATOM 754 C C . LEU A 1 95 ? -24.063 -7.934 28.992 1.00 55.69 95 LEU A C 1
ATOM 756 O O . LEU A 1 95 ? -24.675 -8.568 29.846 1.00 55.69 95 LEU A O 1
ATOM 760 N N . ASN A 1 96 ? -22.816 -7.499 29.202 1.00 51.66 96 ASN A N 1
ATOM 761 C CA . ASN A 1 96 ? -22.082 -7.781 30.443 1.00 51.66 96 ASN A CA 1
ATOM 762 C C . ASN A 1 96 ? -22.576 -6.981 31.660 1.00 51.66 96 ASN A C 1
ATOM 764 O O . ASN A 1 96 ? -22.400 -7.425 32.788 1.00 51.66 96 ASN A O 1
ATOM 768 N N . THR A 1 97 ? -23.238 -5.839 31.460 1.00 50.22 97 THR A N 1
ATOM 769 C CA . THR A 1 97 ? -23.836 -5.061 32.564 1.00 50.22 97 THR A CA 1
ATOM 770 C C . THR A 1 97 ? -25.077 -5.751 33.157 1.00 50.22 97 THR A C 1
ATOM 772 O O . THR A 1 97 ? -25.453 -5.478 34.295 1.00 50.22 97 THR A O 1
ATOM 775 N N . ALA A 1 98 ? -25.696 -6.687 32.426 1.00 49.91 98 ALA A N 1
ATOM 776 C CA . ALA A 1 98 ? -26.782 -7.521 32.946 1.00 49.91 98 ALA A CA 1
ATOM 777 C C . ALA A 1 98 ? -26.295 -8.617 33.919 1.00 49.91 98 ALA A C 1
ATOM 779 O O . ALA A 1 98 ? -27.110 -9.218 34.619 1.00 49.91 98 ALA A O 1
ATOM 780 N N . LEU A 1 99 ? -24.980 -8.855 34.015 1.00 52.03 99 LEU A N 1
ATOM 781 C CA . LEU A 1 99 ? -24.379 -9.640 35.089 1.00 52.03 99 LEU A CA 1
ATOM 782 C C . LEU A 1 99 ? -24.101 -8.694 36.262 1.00 52.03 99 LEU A C 1
ATOM 784 O O . LEU A 1 99 ? -23.083 -8.014 36.331 1.00 52.03 99 LEU A O 1
ATOM 788 N N . THR A 1 100 ? -25.091 -8.627 37.147 1.00 49.56 100 THR A N 1
ATOM 789 C CA . THR A 1 100 ? -25.154 -7.863 38.400 1.00 49.56 100 THR A CA 1
ATOM 790 C C . THR A 1 100 ? -23.788 -7.560 39.040 1.00 49.56 100 THR A C 1
ATOM 792 O O . THR A 1 100 ? -23.056 -8.507 39.355 1.00 49.56 100 THR A O 1
ATOM 795 N N . PRO A 1 101 ? -23.460 -6.292 39.361 1.00 50.03 101 PRO A N 1
ATOM 796 C CA . PRO A 1 101 ? -22.377 -6.021 40.294 1.00 50.03 101 PRO A CA 1
ATOM 797 C C . PRO A 1 101 ? -22.758 -6.633 41.645 1.00 50.03 101 PRO A C 1
ATOM 799 O O . PRO A 1 101 ? -23.747 -6.243 42.267 1.00 50.03 101 PRO A O 1
ATOM 802 N N . LYS A 1 102 ? -21.985 -7.623 42.099 1.00 55.78 102 LYS A N 1
ATOM 803 C CA . LYS A 1 102 ? -22.074 -8.124 43.470 1.00 55.78 102 LYS A CA 1
ATOM 804 C C . LYS A 1 102 ? -21.554 -7.000 44.366 1.00 55.78 102 LYS A C 1
ATOM 806 O O . LYS A 1 102 ? -20.348 -6.825 44.508 1.00 55.78 102 LYS A O 1
ATOM 811 N N . ILE A 1 103 ? -22.464 -6.185 44.893 1.00 58.78 103 ILE A N 1
ATOM 812 C CA . ILE A 1 103 ? -22.147 -5.199 45.925 1.00 58.78 103 ILE A CA 1
ATOM 813 C C . ILE A 1 103 ? -21.700 -6.014 47.139 1.00 58.78 103 ILE A C 1
ATOM 815 O O . ILE A 1 103 ? -22.512 -6.713 47.740 1.00 58.78 103 ILE A O 1
ATOM 819 N N . ILE A 1 104 ? -20.402 -6.001 47.438 1.00 60.50 104 ILE A N 1
ATOM 820 C CA . ILE A 1 104 ? -19.853 -6.604 48.652 1.00 60.50 104 ILE A CA 1
ATOM 821 C C . ILE A 1 104 ? -19.979 -5.523 49.732 1.00 60.50 104 ILE A C 1
ATOM 823 O O . ILE A 1 104 ? -19.314 -4.491 49.604 1.00 60.50 104 ILE A O 1
ATOM 827 N N . PRO A 1 105 ? -20.856 -5.678 50.739 1.00 52.47 105 PRO A N 1
ATOM 828 C CA . PRO A 1 105 ? -20.941 -4.706 51.814 1.00 52.47 105 PRO A CA 1
ATOM 829 C C . PRO A 1 105 ? -19.635 -4.728 52.610 1.00 52.47 105 PRO A C 1
ATOM 831 O O . PRO A 1 105 ? -19.136 -5.788 52.984 1.00 52.47 105 PRO A O 1
ATOM 834 N N . PHE A 1 106 ? -19.073 -3.544 52.839 1.00 50.66 106 PHE A N 1
ATOM 835 C CA . PHE A 1 106 ? -17.939 -3.354 53.734 1.00 50.66 106 PHE A CA 1
ATOM 836 C C . PHE A 1 106 ? -18.492 -3.394 55.165 1.00 50.66 106 PHE A C 1
ATOM 838 O O . PHE A 1 106 ? -19.060 -2.412 55.640 1.00 50.66 106 PHE A O 1
ATOM 845 N N . GLU A 1 107 ? -18.420 -4.548 55.827 1.00 57.06 107 GLU A N 1
ATOM 846 C CA . GLU A 1 107 ? -18.681 -4.620 57.266 1.00 57.06 107 GLU A CA 1
ATOM 847 C C . GLU A 1 107 ? -17.520 -3.945 58.004 1.00 57.06 107 GLU A C 1
ATOM 849 O O . GLU A 1 107 ? -16.350 -4.272 57.797 1.00 57.06 107 GLU A O 1
ATOM 854 N N . ASN A 1 108 ? -17.856 -2.950 58.827 1.00 51.41 108 ASN A N 1
ATOM 855 C CA . ASN A 1 108 ? -16.910 -2.237 59.674 1.00 51.41 108 ASN A CA 1
ATOM 856 C C . ASN A 1 108 ? -16.244 -3.227 60.639 1.00 51.41 108 ASN A C 1
ATOM 858 O O . ASN A 1 108 ? -16.907 -3.788 61.512 1.00 51.41 108 ASN A O 1
ATOM 862 N N . ALA A 1 109 ? -14.935 -3.421 60.489 1.00 47.44 109 ALA A N 1
ATOM 863 C CA . ALA A 1 109 ? -14.117 -4.055 61.512 1.00 47.44 109 ALA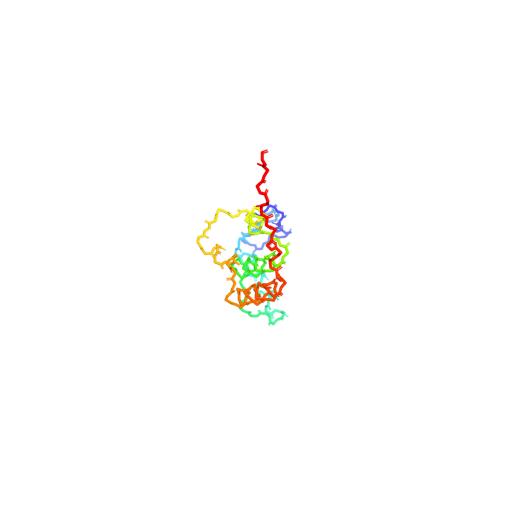 A CA 1
ATOM 864 C C . ALA A 1 109 ? -13.964 -3.071 62.684 1.00 47.44 109 ALA A C 1
ATOM 866 O O . ALA A 1 109 ? -13.479 -1.955 62.487 1.00 47.44 109 ALA A O 1
ATOM 867 N N . ASN A 1 110 ? -14.451 -3.492 63.855 1.00 48.12 110 ASN A N 1
ATOM 868 C CA . ASN A 1 110 ? -14.237 -2.836 65.149 1.00 48.12 110 ASN A CA 1
ATOM 869 C C . ASN A 1 110 ? -12.750 -2.711 65.491 1.00 48.12 110 ASN A C 1
ATOM 871 O O . ASN A 1 110 ? -11.997 -3.660 65.171 1.00 48.12 110 ASN A O 1
#

pLDDT: mean 71.09, std 12.7, range [47.44, 91.06]

Radius of gyration: 24.69 Å; chains: 1; bounding box: 49×22×87 Å